Protein AF-A0A8S2VVS5-F1 (afdb_monomer)

Solvent-accessible surface area (backbone atoms only — not comparable to full-atom values): 5282 Å² total; per-residue (Å²): 137,89,88,69,101,64,89,67,79,67,78,50,69,83,44,39,16,37,52,75,48,75,47,75,58,87,43,37,36,41,36,33,36,38,51,43,48,60,47,32,92,40,41,47,38,34,36,53,95,80,37,62,35,50,48,77,42,36,30,42,44,35,37,34,26,40,30,87,71,59,77,88,71,68,36,49,53,45,43,34,26,70,97,50,42,63,31,55,59,85,62,70,47,117

Foldseek 3Di:
DPDDDDPPPPLPPQQAWAWPDWDDDPQKIKTFTANADQDQVQKWKDKAPDWTWRFPGDDRGMTMTGTPDDDPDKTDIWIAGHPRGIHPDPDIRD

Sequence (94 aa):
CVGNGTCDFQWLISQTPSISSISQNGMTVTITGTGFSTTARENTVLIGSTGSCAVTVASITSITCTIGDAPSGSYSVNVNVRGKGLATNNGNLT

pLDDT: mean 74.63, std 13.48, range [43.75, 90.0]

Secondary structure (DSSP, 8-state):
--SSS-------TTTS-EEEEEEEETTEEEEEEES--S-GGGEEEEETTTEEEEEEEEETTEEEEEESS--SS-EEEEEEETTTEE-B---EE-

Radius of gyration: 14.87 Å; Cα contacts (8 Å, |Δi|>4): 211; chains: 1; bounding box: 40×25×43 Å

Nearest PDB structures (foldseek):
  1cxl-assembly1_A  TM=8.070E-01  e=7.584E-03  Niallia circulans
  1tcm-assembly2_B  TM=7.633E-01  e=6.443E-03  Niallia circulans
  1v3l-assembly2_B  TM=8.144E-01  e=1.171E-02  Bacillus sp. 1011
  2dij-assembly1_A  TM=7.589E-01  e=9.425E-03  Niallia circulans
  6njo-assembly1_C  TM=6.460E-01  e=7.687E-01  Escherichia coli O127:H6 str. E2348/69

Organism: NCBI:txid392030

Mean predicted aligned error: 9.72 Å

Structure (mmCIF, N/CA/C/O backbone):
data_AF-A0A8S2VVS5-F1
#
_entry.id   AF-A0A8S2VVS5-F1
#
loop_
_atom_site.group_PDB
_atom_site.id
_atom_site.type_symbol
_atom_site.label_atom_id
_atom_site.label_alt_id
_atom_site.label_comp_id
_atom_site.label_asym_id
_atom_site.label_entity_id
_atom_site.label_seq_id
_atom_site.pdbx_PDB_ins_code
_atom_site.Cartn_x
_atom_site.Cartn_y
_atom_site.Cartn_z
_atom_site.occupancy
_atom_site.B_iso_or_equiv
_atom_site.auth_seq_id
_atom_site.auth_comp_id
_atom_site.auth_asym_id
_atom_site.auth_atom_id
_atom_site.pdbx_PDB_model_num
ATOM 1 N N . CYS A 1 1 ? 24.591 -3.574 -22.105 1.00 49.66 1 CYS A N 1
ATOM 2 C CA . CYS A 1 1 ? 24.614 -2.179 -22.589 1.00 49.66 1 CYS A CA 1
ATOM 3 C C . CYS A 1 1 ? 25.064 -2.203 -24.040 1.00 49.66 1 CYS A C 1
ATOM 5 O O . CYS A 1 1 ? 26.202 -2.582 -24.282 1.00 49.66 1 CYS A O 1
ATOM 7 N N . VAL A 1 2 ? 24.195 -1.899 -25.001 1.00 58.66 2 VAL A N 1
ATOM 8 C CA . VAL A 1 2 ? 24.602 -1.815 -26.411 1.00 58.66 2 VAL A CA 1
ATOM 9 C C . VAL A 1 2 ? 24.686 -0.346 -26.820 1.00 58.66 2 VAL A C 1
ATOM 11 O O . VAL A 1 2 ? 23.677 0.294 -27.071 1.00 58.66 2 VAL A O 1
ATOM 14 N N . GLY A 1 3 ? 25.917 0.175 -26.816 1.00 52.94 3 GLY A N 1
ATOM 15 C CA . GLY A 1 3 ? 26.392 1.173 -27.778 1.00 52.94 3 GLY A CA 1
ATOM 16 C C . GLY A 1 3 ? 25.817 2.594 -27.762 1.00 52.94 3 GLY A C 1
ATOM 17 O O . GLY A 1 3 ? 25.421 3.049 -28.825 1.00 52.94 3 GLY A O 1
ATOM 18 N N . ASN A 1 4 ? 25.833 3.312 -26.632 1.00 60.69 4 ASN A N 1
ATOM 19 C CA . ASN A 1 4 ? 26.113 4.765 -26.596 1.00 60.69 4 ASN A CA 1
ATOM 20 C C . ASN A 1 4 ? 26.065 5.302 -25.158 1.00 60.69 4 ASN A C 1
ATOM 22 O O . ASN A 1 4 ? 24.985 5.607 -24.681 1.00 60.69 4 ASN A O 1
ATOM 26 N N . GLY A 1 5 ? 27.218 5.397 -24.484 1.00 60.34 5 GLY A N 1
ATOM 27 C CA . GLY A 1 5 ? 27.587 6.447 -23.509 1.00 60.34 5 GLY A CA 1
ATOM 28 C C . GLY A 1 5 ? 26.729 6.799 -22.280 1.00 60.34 5 GLY A C 1
ATOM 29 O O . GLY A 1 5 ? 27.286 7.348 -21.338 1.00 60.34 5 GLY A O 1
ATOM 30 N N . THR A 1 6 ? 25.441 6.490 -22.217 1.00 58.62 6 THR A N 1
ATOM 31 C CA . THR A 1 6 ? 24.570 6.740 -21.074 1.00 58.62 6 THR A CA 1
ATOM 32 C C . THR A 1 6 ? 23.971 5.412 -20.643 1.00 58.62 6 THR A C 1
ATOM 34 O O . THR A 1 6 ? 22.927 4.956 -21.104 1.00 58.62 6 THR A O 1
ATOM 37 N N . CYS A 1 7 ? 24.655 4.751 -19.713 1.00 56.00 7 CYS A N 1
ATOM 38 C CA . CYS A 1 7 ? 24.011 3.773 -18.845 1.00 56.00 7 CYS A CA 1
ATOM 39 C C . CYS A 1 7 ? 23.120 4.539 -17.859 1.00 56.00 7 CYS A C 1
ATOM 41 O O . CYS A 1 7 ? 23.343 4.481 -16.653 1.00 56.00 7 CYS A O 1
ATOM 43 N N . ASP A 1 8 ? 22.162 5.311 -18.371 1.00 55.81 8 ASP A N 1
ATOM 44 C CA . ASP A 1 8 ? 21.098 5.840 -17.545 1.00 55.81 8 ASP A CA 1
ATOM 45 C C . ASP A 1 8 ? 20.349 4.619 -17.030 1.00 55.81 8 ASP A C 1
ATOM 47 O O . ASP A 1 8 ? 19.721 3.868 -17.781 1.00 55.81 8 ASP A O 1
ATOM 51 N N . PHE A 1 9 ? 20.453 4.385 -15.728 1.00 50.22 9 PHE A N 1
ATOM 52 C CA . PHE A 1 9 ? 19.429 3.663 -14.997 1.00 50.22 9 PHE A CA 1
ATOM 53 C C . PHE A 1 9 ? 18.164 4.492 -15.188 1.00 50.22 9 PHE A C 1
ATOM 55 O O . PHE A 1 9 ? 17.846 5.380 -14.400 1.00 50.22 9 PHE A O 1
ATOM 62 N N . GLN A 1 10 ? 17.456 4.235 -16.289 1.00 49.72 10 GLN A N 1
ATOM 63 C CA . GLN A 1 10 ? 16.069 4.617 -16.390 1.00 49.72 10 GLN A CA 1
ATOM 64 C C . GLN A 1 10 ? 15.433 3.913 -15.202 1.00 49.72 10 GLN A C 1
ATOM 66 O O . GLN A 1 10 ? 15.288 2.689 -15.206 1.00 49.72 10 GLN A O 1
ATOM 71 N N . TRP A 1 11 ? 15.112 4.672 -14.154 1.00 43.75 11 TRP A N 1
ATOM 72 C CA . TRP A 1 11 ? 14.048 4.283 -13.251 1.00 43.75 11 TRP A CA 1
ATOM 73 C C . TRP A 1 11 ? 12.882 4.014 -14.181 1.00 43.75 11 TRP A C 1
ATOM 75 O O . TRP A 1 11 ? 12.271 4.945 -14.704 1.00 43.75 11 TRP A O 1
ATOM 85 N N . LEU A 1 12 ? 12.675 2.747 -14.530 1.00 54.28 12 LEU A N 1
ATOM 86 C CA . LEU A 1 12 ? 11.568 2.357 -15.368 1.00 54.28 12 LEU A CA 1
ATOM 87 C C . LEU A 1 12 ? 10.362 2.674 -14.497 1.00 54.28 12 LEU A C 1
ATOM 89 O O . LEU A 1 12 ? 9.952 1.867 -13.677 1.00 54.28 12 LEU A O 1
ATOM 93 N N . ILE A 1 13 ? 9.804 3.867 -14.667 1.00 50.59 13 ILE A N 1
ATOM 94 C CA . ILE A 1 13 ? 8.498 4.298 -14.158 1.00 50.59 13 ILE A CA 1
ATOM 95 C C . ILE A 1 13 ? 7.398 3.284 -14.518 1.00 50.59 13 ILE A C 1
ATOM 97 O O . ILE A 1 13 ? 6.349 3.250 -13.897 1.00 50.59 13 ILE A O 1
ATOM 101 N N . SER A 1 14 ? 7.664 2.410 -15.495 1.00 52.28 14 SER A N 1
ATOM 102 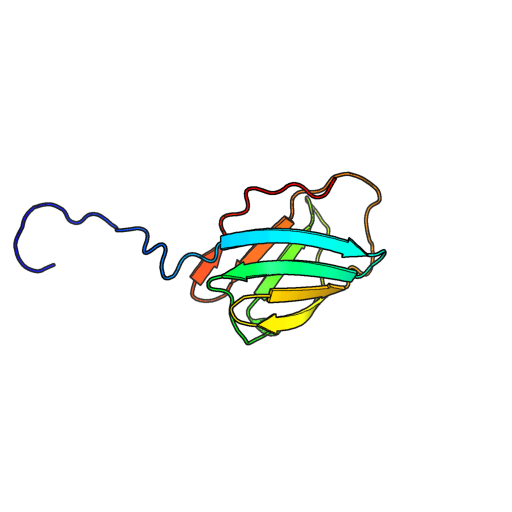C CA . SER A 1 14 ? 6.881 1.213 -15.817 1.00 52.28 14 SER A CA 1
ATOM 103 C C . SER A 1 14 ? 6.895 0.127 -14.723 1.00 52.28 14 SER A C 1
ATOM 105 O O . SER A 1 14 ? 5.972 -0.687 -14.651 1.00 52.28 14 SER A O 1
ATOM 107 N N . GLN A 1 15 ? 7.943 0.061 -13.909 1.00 56.12 15 GLN A N 1
ATOM 108 C CA . GLN A 1 15 ? 8.152 -0.949 -12.875 1.00 56.12 15 GLN A CA 1
ATOM 109 C C . GLN A 1 15 ? 8.028 -0.365 -11.470 1.00 56.12 15 GLN A C 1
ATOM 111 O O . GLN A 1 15 ? 7.526 -1.066 -10.599 1.00 56.12 15 GLN A O 1
ATOM 116 N N . THR A 1 16 ? 8.408 0.893 -11.240 1.00 66.25 16 THR A N 1
ATOM 117 C CA . THR A 1 16 ? 8.215 1.515 -9.926 1.00 66.25 16 THR A CA 1
ATOM 118 C C . THR A 1 16 ? 6.719 1.685 -9.648 1.00 66.25 16 THR A C 1
ATOM 120 O O . THR A 1 16 ? 6.041 2.394 -10.396 1.00 66.25 16 THR A O 1
ATOM 123 N N . PRO A 1 17 ? 6.170 1.056 -8.595 1.00 74.44 17 PRO A N 1
ATOM 124 C CA . PRO A 1 17 ? 4.771 1.241 -8.263 1.00 74.44 17 PRO A CA 1
ATOM 125 C C . PRO A 1 17 ? 4.530 2.698 -7.861 1.00 74.44 17 PRO A C 1
ATOM 127 O O . PRO A 1 17 ? 5.340 3.294 -7.158 1.00 74.44 17 PRO A O 1
ATOM 130 N N . SER A 1 18 ? 3.420 3.284 -8.290 1.00 82.25 18 SER A N 1
ATOM 131 C CA . SER A 1 18 ? 3.074 4.671 -7.966 1.00 82.25 18 SER A CA 1
ATOM 132 C C . SER A 1 18 ? 1.717 4.722 -7.296 1.00 82.25 18 SER A C 1
ATOM 134 O O . SER A 1 18 ? 0.767 4.113 -7.784 1.00 82.25 18 SER A O 1
ATOM 136 N N . ILE A 1 19 ? 1.618 5.449 -6.186 1.00 85.69 19 ILE A N 1
ATOM 137 C CA . ILE A 1 19 ? 0.360 5.627 -5.459 1.00 85.69 19 ILE A CA 1
ATOM 138 C C . ILE A 1 19 ? -0.298 6.916 -5.943 1.00 85.69 19 ILE A C 1
ATOM 140 O O . ILE A 1 19 ? 0.280 7.992 -5.833 1.00 85.69 19 ILE A O 1
ATOM 144 N N . SER A 1 20 ? -1.509 6.793 -6.478 1.00 84.56 20 SER A N 1
ATOM 145 C CA . SER A 1 20 ? -2.311 7.915 -6.964 1.00 84.56 20 SER A CA 1
ATOM 146 C C . SER A 1 20 ? -3.185 8.511 -5.866 1.00 84.56 20 SER A C 1
ATOM 148 O O . SER A 1 20 ? -3.337 9.726 -5.799 1.00 84.56 20 SER A O 1
ATOM 150 N N . SER A 1 21 ? -3.795 7.672 -5.031 1.00 84.31 21 SER A N 1
ATOM 151 C CA . SER A 1 21 ? -4.655 8.118 -3.937 1.00 84.31 21 SER A CA 1
ATOM 152 C C . SER A 1 21 ? -4.694 7.087 -2.822 1.00 84.31 21 SER A C 1
ATOM 154 O O . SER A 1 21 ? -4.498 5.890 -3.042 1.00 84.31 21 SER A O 1
ATOM 156 N N . ILE A 1 22 ? -4.948 7.560 -1.607 1.00 83.00 22 ILE A N 1
ATOM 157 C CA . ILE A 1 22 ? -5.133 6.709 -0.440 1.00 83.00 22 ILE A CA 1
ATOM 158 C C . ILE A 1 22 ? -6.423 7.151 0.235 1.00 83.00 22 ILE A C 1
ATOM 160 O O . ILE A 1 22 ? -6.638 8.337 0.465 1.00 83.00 22 ILE A O 1
ATOM 164 N N . SER A 1 23 ? -7.288 6.190 0.525 1.00 84.06 23 SER A N 1
ATOM 165 C CA . SER A 1 23 ? -8.538 6.398 1.238 1.00 84.06 23 SER A CA 1
ATOM 166 C C . SER A 1 23 ? -8.570 5.476 2.446 1.00 84.06 23 SER A C 1
ATOM 168 O O . SER A 1 23 ? -8.389 4.267 2.310 1.00 84.06 23 SER A O 1
ATOM 170 N N . GLN A 1 24 ? -8.793 6.041 3.627 1.00 83.44 24 GLN A N 1
ATOM 171 C CA . GLN A 1 24 ? -8.997 5.283 4.853 1.00 83.44 24 GLN A CA 1
ATOM 172 C C . GLN A 1 24 ? -10.472 5.336 5.244 1.00 83.44 24 GLN A C 1
ATOM 174 O O . GLN A 1 24 ? -11.083 6.400 5.283 1.00 83.44 24 GLN A O 1
ATOM 179 N N . ASN A 1 25 ? -11.034 4.176 5.560 1.00 83.75 25 ASN A N 1
ATOM 180 C CA . ASN A 1 25 ? -12.391 4.013 6.050 1.00 83.75 25 ASN A CA 1
ATOM 181 C C . ASN A 1 25 ? -12.358 3.167 7.333 1.00 83.75 25 ASN A C 1
ATOM 183 O O . ASN A 1 25 ? -12.365 1.931 7.299 1.00 83.75 25 ASN A O 1
ATOM 187 N N . GLY A 1 26 ? -12.215 3.851 8.473 1.00 81.81 26 GLY A N 1
ATOM 188 C CA . GLY A 1 26 ? -12.000 3.231 9.781 1.00 81.81 26 GLY A CA 1
ATOM 189 C C . GLY A 1 26 ? -10.701 2.420 9.818 1.00 81.81 26 GLY A C 1
ATOM 190 O O . GLY A 1 26 ? -9.606 2.979 9.768 1.00 81.81 26 GLY A O 1
ATOM 191 N N . MET A 1 27 ? -10.836 1.093 9.875 1.00 81.12 27 MET A N 1
ATOM 192 C CA . MET A 1 27 ? -9.715 0.140 9.851 1.00 81.12 27 MET A CA 1
ATOM 193 C C . MET A 1 27 ? -9.304 -0.285 8.435 1.00 81.12 27 MET A C 1
ATOM 195 O O . MET A 1 27 ? -8.264 -0.912 8.264 1.00 81.12 27 MET A O 1
ATOM 199 N N . THR A 1 28 ? -10.099 0.019 7.406 1.00 86.88 28 THR A N 1
ATOM 200 C CA . THR A 1 28 ? -9.809 -0.403 6.027 1.00 86.88 28 THR A CA 1
ATOM 201 C C . THR A 1 28 ? -9.122 0.719 5.268 1.00 86.88 28 THR A C 1
ATOM 203 O O . THR A 1 28 ? -9.662 1.815 5.167 1.00 86.88 28 THR A O 1
ATOM 206 N N . VAL A 1 29 ? -7.959 0.450 4.683 1.00 85.94 29 VAL A N 1
ATOM 207 C CA . VAL A 1 29 ? -7.247 1.381 3.806 1.00 85.94 29 VAL A CA 1
ATOM 208 C C . VAL A 1 29 ? -7.291 0.856 2.383 1.00 85.94 29 VAL A C 1
ATOM 210 O O . VAL A 1 29 ? -6.935 -0.288 2.105 1.00 85.94 29 VAL A O 1
ATOM 213 N N . THR A 1 30 ? -7.719 1.717 1.471 1.00 88.81 30 THR A N 1
ATOM 214 C CA . THR A 1 30 ? -7.715 1.477 0.034 1.00 88.81 30 THR A CA 1
ATOM 215 C C . THR A 1 30 ? -6.697 2.401 -0.610 1.00 88.81 30 THR A C 1
ATOM 217 O O . THR A 1 30 ? -6.820 3.623 -0.569 1.00 88.81 30 THR A O 1
ATOM 220 N N . ILE A 1 31 ? -5.678 1.804 -1.206 1.00 87.88 31 ILE A N 1
ATOM 221 C CA . ILE A 1 31 ? -4.587 2.476 -1.897 1.00 87.88 31 ILE A CA 1
ATOM 222 C C . ILE A 1 31 ? -4.818 2.259 -3.384 1.00 87.88 31 ILE A C 1
ATOM 224 O O . ILE A 1 31 ? -4.882 1.122 -3.842 1.00 87.88 31 ILE A O 1
ATOM 228 N N . THR A 1 32 ? -4.935 3.336 -4.147 1.00 88.62 32 T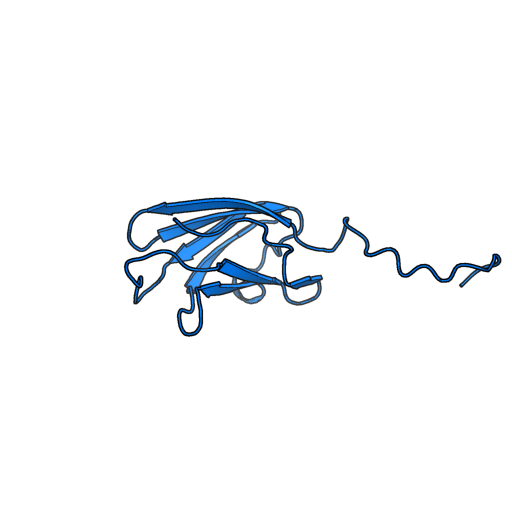HR A N 1
ATOM 229 C CA . THR A 1 32 ? -5.102 3.287 -5.602 1.00 88.62 32 THR A CA 1
ATOM 230 C C . THR A 1 32 ? -3.831 3.788 -6.256 1.00 88.62 32 THR A C 1
ATOM 232 O O . THR A 1 32 ? -3.219 4.749 -5.793 1.00 88.62 32 THR A O 1
ATOM 235 N N . GLY A 1 33 ? -3.407 3.145 -7.332 1.00 87.25 33 GLY A N 1
ATOM 236 C CA . GLY A 1 33 ? -2.127 3.417 -7.959 1.00 87.25 33 GLY A CA 1
ATOM 237 C C . GLY A 1 33 ? -1.908 2.591 -9.213 1.00 87.25 33 GLY A C 1
ATOM 238 O O . GLY A 1 33 ? -2.857 2.190 -9.880 1.00 87.25 33 GLY A O 1
ATOM 239 N N . THR A 1 34 ? -0.649 2.351 -9.551 1.00 85.38 34 THR A N 1
ATOM 240 C CA . THR A 1 34 ? -0.244 1.514 -10.683 1.00 85.38 34 THR A CA 1
ATOM 241 C C . THR A 1 34 ? 1.040 0.762 -10.354 1.00 85.38 34 THR A C 1
ATOM 243 O O . THR A 1 34 ? 1.831 1.196 -9.519 1.00 85.38 34 THR A O 1
ATOM 246 N N . GLY A 1 35 ? 1.257 -0.379 -11.011 1.00 82.00 35 GLY A N 1
ATOM 247 C CA . GLY A 1 35 ? 2.503 -1.138 -10.911 1.00 82.00 35 GLY A CA 1
ATOM 248 C C . GLY A 1 35 ? 2.614 -2.068 -9.698 1.00 82.00 35 GLY A C 1
ATOM 249 O O . GLY A 1 35 ? 3.671 -2.676 -9.532 1.00 82.00 35 GLY A O 1
ATOM 250 N N . PHE A 1 36 ? 1.555 -2.230 -8.902 1.00 86.69 36 PHE A N 1
ATOM 251 C CA . PHE A 1 36 ? 1.521 -3.140 -7.752 1.00 86.69 36 PHE A CA 1
ATOM 252 C C . PHE A 1 36 ? 1.523 -4.623 -8.160 1.00 86.69 36 PHE A C 1
ATOM 254 O O . PHE A 1 36 ? 1.250 -4.961 -9.315 1.00 86.69 36 PHE A O 1
ATOM 261 N N . SER A 1 37 ? 1.817 -5.522 -7.212 1.00 85.44 37 SER A N 1
ATOM 262 C CA . SER A 1 37 ? 1.637 -6.963 -7.429 1.00 85.44 37 SER A CA 1
ATOM 263 C C . SER A 1 37 ? 0.168 -7.354 -7.246 1.00 85.44 37 SER A C 1
ATOM 265 O O . SER A 1 37 ? -0.532 -6.796 -6.403 1.00 85.44 37 SER A O 1
ATOM 267 N N . THR A 1 38 ? -0.305 -8.336 -8.013 1.00 86.56 38 THR A N 1
ATOM 268 C CA . THR A 1 38 ? -1.606 -8.995 -7.791 1.00 86.56 38 THR A CA 1
ATOM 269 C C . THR A 1 38 ? -1.587 -9.910 -6.569 1.00 86.56 38 THR A C 1
ATOM 271 O O . THR A 1 38 ? -2.635 -10.304 -6.065 1.00 86.56 38 THR A O 1
ATOM 274 N N . THR A 1 39 ? -0.400 -10.271 -6.083 1.00 86.06 39 THR A N 1
ATOM 275 C CA . THR A 1 39 ? -0.239 -11.171 -4.946 1.00 86.06 39 THR A CA 1
ATOM 276 C C . THR A 1 39 ? -0.192 -10.362 -3.654 1.00 86.06 39 THR A C 1
ATOM 278 O O . THR A 1 39 ? 0.787 -9.675 -3.375 1.00 86.06 39 THR A O 1
ATOM 281 N N . ALA A 1 40 ? -1.219 -10.483 -2.811 1.00 83.50 40 ALA A N 1
ATOM 282 C CA . ALA A 1 40 ? -1.303 -9.749 -1.541 1.00 83.50 40 ALA A CA 1
ATOM 283 C C . ALA A 1 40 ? -0.082 -9.963 -0.633 1.00 83.50 40 ALA A C 1
ATOM 285 O O . ALA A 1 40 ? 0.440 -9.013 -0.064 1.00 83.50 40 ALA A O 1
ATOM 286 N N . ARG A 1 41 ? 0.436 -11.196 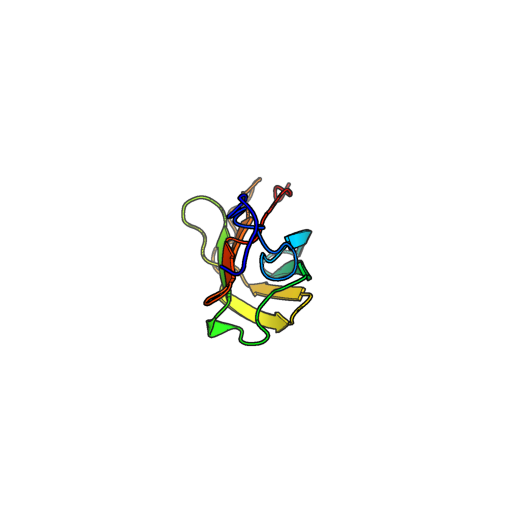-0.567 1.00 82.50 41 ARG A N 1
ATOM 287 C CA . ARG A 1 41 ? 1.644 -11.539 0.206 1.00 82.50 41 ARG A CA 1
ATOM 288 C C . ARG A 1 41 ? 2.927 -10.869 -0.290 1.00 82.50 41 ARG A C 1
ATOM 290 O O . ARG A 1 41 ? 3.911 -10.845 0.443 1.00 82.50 41 ARG A O 1
ATOM 297 N N . GLU A 1 42 ? 2.943 -10.377 -1.521 1.00 85.31 42 GLU A N 1
ATOM 298 C CA . GLU A 1 42 ? 4.090 -9.668 -2.090 1.00 85.31 42 GLU A CA 1
ATOM 299 C C . GLU A 1 42 ? 4.019 -8.162 -1.858 1.00 85.31 42 GLU A C 1
ATOM 301 O O . GLU A 1 42 ? 5.033 -7.482 -2.001 1.00 85.31 42 GLU A O 1
ATOM 306 N N . ASN A 1 43 ? 2.852 -7.647 -1.471 1.00 85.88 43 ASN A N 1
ATOM 307 C CA . ASN A 1 43 ? 2.665 -6.248 -1.137 1.00 85.88 43 ASN A CA 1
ATOM 308 C C . ASN A 1 43 ? 2.734 -6.089 0.383 1.00 85.88 43 ASN A C 1
ATOM 310 O O . ASN A 1 43 ? 1.855 -6.525 1.121 1.00 85.88 43 ASN A O 1
ATOM 314 N N . THR A 1 44 ? 3.786 -5.444 0.864 1.00 86.31 44 THR A N 1
ATOM 315 C CA . THR A 1 44 ? 3.929 -5.068 2.268 1.00 86.31 44 THR A CA 1
ATOM 316 C C . THR A 1 44 ? 3.526 -3.612 2.422 1.00 86.31 44 THR A C 1
ATOM 318 O O . THR A 1 44 ? 4.171 -2.734 1.857 1.00 86.31 44 THR A O 1
ATOM 321 N N . VAL A 1 45 ? 2.466 -3.348 3.181 1.00 85.75 45 VAL A N 1
ATOM 322 C CA . VAL A 1 45 ? 2.002 -1.986 3.460 1.00 85.75 45 VAL A CA 1
ATOM 323 C C . VAL A 1 45 ? 2.369 -1.622 4.896 1.00 85.75 45 VAL A C 1
ATOM 325 O O . VAL A 1 45 ? 1.944 -2.277 5.849 1.00 85.75 45 VAL A O 1
ATOM 328 N N . LEU A 1 46 ? 3.173 -0.575 5.027 1.00 82.88 46 LEU A N 1
ATOM 329 C CA . LEU A 1 46 ? 3.635 0.012 6.277 1.00 82.88 46 LEU A CA 1
ATOM 330 C C . LEU A 1 46 ? 2.940 1.360 6.473 1.00 82.88 46 LEU A C 1
ATOM 332 O O . LEU A 1 46 ? 2.790 2.130 5.525 1.00 82.88 46 LEU A O 1
ATOM 336 N N . ILE A 1 47 ? 2.506 1.631 7.697 1.00 81.31 47 ILE A N 1
ATOM 337 C CA . ILE A 1 47 ? 1.763 2.832 8.076 1.00 81.31 47 ILE A CA 1
ATOM 338 C C . ILE A 1 47 ? 2.490 3.492 9.245 1.00 81.31 47 ILE A C 1
ATOM 340 O O . ILE A 1 47 ? 2.542 2.965 10.356 1.00 81.31 47 ILE A O 1
ATOM 344 N N . GLY A 1 48 ? 3.075 4.656 8.985 1.00 74.88 48 GLY A N 1
ATOM 345 C CA . GLY A 1 48 ? 3.932 5.361 9.926 1.00 74.88 48 GLY A CA 1
ATOM 346 C C . GLY A 1 48 ? 5.173 4.546 10.298 1.00 74.88 48 GLY A C 1
ATOM 347 O O . GLY A 1 48 ? 5.772 3.869 9.464 1.00 74.88 48 GLY A O 1
ATOM 348 N N . SER A 1 49 ? 5.566 4.632 11.568 1.00 67.38 49 SER A N 1
ATOM 349 C CA . SER A 1 49 ? 6.796 4.021 12.090 1.00 67.38 49 SER A CA 1
ATOM 350 C C . SER A 1 49 ? 6.618 2.571 12.553 1.00 67.38 49 SER A C 1
ATOM 352 O O . SER A 1 49 ? 7.587 1.820 12.605 1.00 67.38 49 SER A O 1
ATOM 354 N N . THR A 1 50 ? 5.399 2.188 12.942 1.00 62.50 50 THR A N 1
ATOM 355 C CA . THR A 1 50 ? 5.114 0.911 13.626 1.00 62.50 50 THR A CA 1
ATOM 356 C C . THR A 1 50 ? 3.837 0.223 13.149 1.00 62.50 50 THR A C 1
ATOM 358 O O . THR A 1 50 ? 3.623 -0.943 13.476 1.00 62.50 50 THR A O 1
ATOM 361 N N . GLY A 1 51 ? 2.989 0.900 12.371 1.00 69.69 51 GLY A N 1
ATOM 362 C CA . GLY A 1 51 ? 1.769 0.311 11.838 1.00 69.69 51 GLY A CA 1
ATOM 363 C C . GLY A 1 51 ? 2.092 -0.636 10.688 1.00 69.69 51 GLY A C 1
ATOM 364 O O . GLY A 1 51 ? 2.765 -0.268 9.727 1.00 69.69 51 GLY A O 1
ATOM 365 N N . SER A 1 52 ? 1.592 -1.864 10.765 1.00 77.38 52 SER A N 1
ATOM 366 C CA . S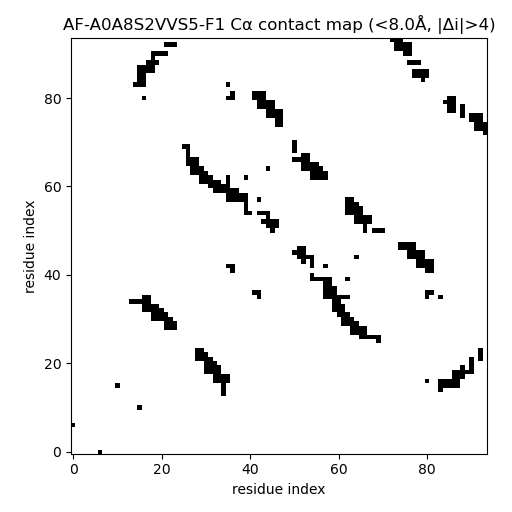ER A 1 52 ? 1.577 -2.787 9.630 1.00 77.38 52 SER A CA 1
ATOM 367 C C . SER A 1 52 ? 0.133 -3.016 9.207 1.00 77.38 52 SER A C 1
ATOM 369 O O . SER A 1 52 ? -0.762 -3.119 10.046 1.00 77.38 52 SER A O 1
ATOM 371 N N . CYS A 1 53 ? -0.108 -3.042 7.899 1.00 82.19 53 CYS A N 1
ATOM 372 C CA . CYS A 1 53 ? -1.439 -3.260 7.352 1.00 82.19 53 CYS A CA 1
ATOM 373 C C . CYS A 1 53 ? -1.510 -4.646 6.713 1.00 82.19 53 CYS A C 1
ATOM 375 O O . CYS A 1 53 ? -0.683 -4.995 5.865 1.00 82.19 53 CYS A O 1
ATOM 377 N N . ALA A 1 54 ? -2.508 -5.438 7.100 1.00 86.38 54 ALA A N 1
ATOM 378 C CA . ALA A 1 54 ? -2.727 -6.751 6.515 1.00 86.38 54 ALA A CA 1
ATOM 379 C C . ALA A 1 54 ? -3.422 -6.585 5.161 1.00 86.38 54 ALA A C 1
ATOM 381 O O . ALA A 1 54 ? -4.586 -6.191 5.099 1.00 86.38 54 ALA A O 1
ATOM 382 N N . VAL A 1 55 ? -2.710 -6.853 4.065 1.00 88.75 55 VAL A N 1
ATOM 383 C CA . VAL A 1 55 ? -3.279 -6.756 2.715 1.00 88.75 55 VAL A CA 1
ATOM 384 C C . VAL A 1 55 ? -4.318 -7.854 2.517 1.00 88.75 55 VAL A C 1
ATOM 386 O O . VAL A 1 55 ? -3.988 -9.039 2.514 1.00 88.75 55 VAL A O 1
ATOM 389 N N . THR A 1 56 ? -5.574 -7.450 2.345 1.00 88.38 56 THR A N 1
ATOM 390 C CA . THR A 1 56 ? -6.707 -8.347 2.094 1.00 88.38 56 THR A CA 1
ATOM 391 C C . THR A 1 56 ? -6.923 -8.549 0.603 1.00 88.38 56 THR A C 1
ATOM 393 O O . THR A 1 56 ? -7.167 -9.669 0.163 1.00 88.38 56 THR A O 1
ATOM 396 N N . VAL A 1 57 ? -6.776 -7.483 -0.186 1.00 87.44 57 VAL A N 1
ATOM 397 C CA . VAL A 1 57 ? -6.915 -7.516 -1.643 1.00 87.44 57 VAL A CA 1
ATOM 398 C C . VAL A 1 57 ? -5.752 -6.768 -2.272 1.00 87.44 57 VAL A C 1
ATOM 400 O O . VAL A 1 57 ? -5.382 -5.679 -1.846 1.00 87.44 57 VAL A O 1
ATOM 403 N N . ALA A 1 58 ? -5.171 -7.353 -3.308 1.00 88.44 58 ALA A N 1
ATOM 404 C CA . ALA A 1 58 ? -4.105 -6.744 -4.077 1.00 88.44 58 ALA A CA 1
ATOM 405 C C . ALA A 1 58 ? -4.397 -6.883 -5.564 1.00 88.44 58 ALA A C 1
ATOM 407 O O . ALA A 1 58 ? -4.879 -7.905 -6.044 1.00 88.44 58 ALA A O 1
ATOM 408 N N . SER A 1 59 ? -4.120 -5.825 -6.297 1.00 88.81 59 SER A N 1
ATOM 409 C CA . SER A 1 59 ? -4.303 -5.713 -7.731 1.00 88.81 59 SER A CA 1
ATOM 410 C C . SER A 1 59 ? -3.260 -4.753 -8.264 1.00 88.81 59 SER A C 1
ATOM 412 O O . SER A 1 59 ? -2.728 -3.928 -7.529 1.00 88.81 59 SER A O 1
ATOM 414 N N . ILE A 1 60 ? -2.995 -4.828 -9.565 1.00 86.50 60 ILE A N 1
ATOM 415 C CA . ILE A 1 60 ? -1.953 -4.028 -10.227 1.00 86.50 60 ILE A CA 1
ATOM 416 C C . ILE A 1 60 ? -2.181 -2.520 -10.029 1.00 86.50 60 ILE A C 1
ATOM 418 O O . ILE A 1 60 ? -1.227 -1.741 -10.023 1.00 86.50 60 ILE A O 1
ATOM 422 N N . THR A 1 61 ? -3.439 -2.118 -9.844 1.00 88.00 61 THR A N 1
ATOM 423 C CA . THR A 1 61 ? -3.859 -0.721 -9.706 1.00 88.00 61 THR A CA 1
ATOM 424 C C . THR A 1 61 ? -4.484 -0.374 -8.357 1.00 88.00 61 THR A C 1
ATOM 426 O O . THR A 1 61 ? -4.787 0.789 -8.101 1.00 88.00 61 THR A O 1
ATOM 429 N N . SER A 1 62 ? -4.695 -1.348 -7.474 1.00 89.19 62 SER A N 1
ATOM 430 C CA . SER A 1 62 ? -5.309 -1.096 -6.172 1.00 89.19 62 SER A CA 1
ATOM 431 C C . SER A 1 62 ? -4.880 -2.117 -5.131 1.00 89.19 62 SER A C 1
ATOM 433 O O . SER A 1 62 ? -4.721 -3.301 -5.411 1.00 89.19 62 SER A O 1
ATOM 435 N N . ILE A 1 63 ? -4.691 -1.657 -3.905 1.00 89.69 63 ILE A N 1
ATOM 436 C CA . ILE A 1 63 ? -4.386 -2.490 -2.751 1.00 89.69 63 ILE A CA 1
ATOM 437 C C . ILE A 1 63 ? -5.375 -2.112 -1.659 1.00 89.69 63 ILE A C 1
ATOM 439 O O . ILE A 1 63 ? -5.461 -0.954 -1.262 1.00 89.69 63 ILE A O 1
ATOM 443 N N . THR A 1 64 ? -6.103 -3.094 -1.157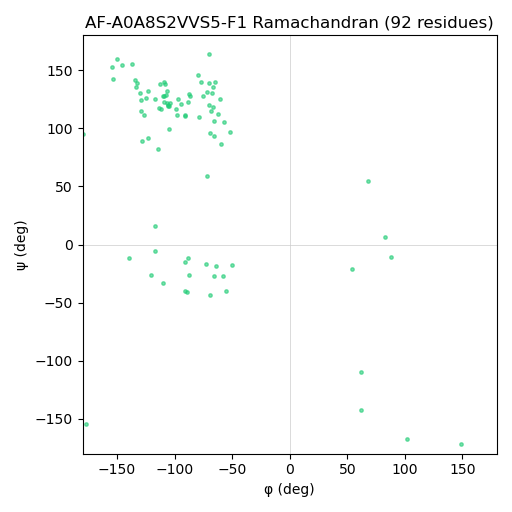 1.00 90.00 64 THR A N 1
ATOM 444 C CA . THR A 1 64 ? -6.940 -2.959 0.027 1.00 90.00 64 THR A CA 1
ATOM 445 C C . THR A 1 64 ? -6.272 -3.709 1.160 1.00 90.00 64 THR A C 1
ATOM 447 O O . THR A 1 64 ? -5.889 -4.873 1.028 1.00 90.00 64 THR A O 1
ATOM 450 N N . CYS A 1 65 ? -6.112 -3.034 2.283 1.00 88.00 65 CYS A N 1
ATOM 451 C CA . CYS A 1 65 ? -5.536 -3.621 3.471 1.00 88.00 65 CYS A CA 1
ATOM 452 C C . CYS A 1 65 ? -6.333 -3.193 4.702 1.00 88.00 65 CYS A C 1
ATOM 454 O O . CYS A 1 65 ? -7.025 -2.175 4.692 1.00 88.00 65 CYS A O 1
ATOM 456 N N . THR A 1 66 ? -6.268 -3.995 5.754 1.00 85.94 66 THR A N 1
ATOM 457 C CA . THR A 1 66 ? -6.957 -3.727 7.014 1.00 85.94 66 THR A CA 1
ATOM 458 C C . THR A 1 66 ? -5.913 -3.543 8.109 1.00 85.94 66 THR A C 1
ATOM 460 O O . THR A 1 66 ? -5.038 -4.392 8.293 1.00 85.94 66 THR A O 1
ATOM 463 N N . ILE A 1 67 ? -5.969 -2.409 8.804 1.00 80.50 67 ILE A N 1
ATOM 464 C CA . ILE A 1 67 ? -5.101 -2.091 9.936 1.00 80.50 67 ILE A CA 1
ATOM 465 C C . ILE A 1 67 ? -5.774 -2.622 11.199 1.00 80.50 67 ILE A C 1
ATOM 467 O O . ILE A 1 67 ? -6.907 -2.240 11.488 1.00 80.50 67 ILE A O 1
ATOM 471 N N . GLY A 1 68 ? -5.088 -3.496 11.938 1.00 69.31 68 GLY A N 1
ATOM 472 C CA . GLY A 1 68 ? -5.583 -3.991 13.229 1.00 69.31 68 GLY A CA 1
ATOM 473 C C . GLY A 1 68 ? -5.578 -2.901 14.302 1.00 69.31 68 GLY A C 1
ATOM 474 O O . GLY A 1 68 ? -6.568 -2.708 14.996 1.00 69.31 68 GLY A O 1
ATOM 475 N N . ASP A 1 69 ? -4.496 -2.129 14.352 1.00 64.75 69 ASP A N 1
ATOM 476 C CA . ASP A 1 69 ? -4.337 -0.978 15.233 1.00 64.75 69 ASP A CA 1
ATOM 477 C C . ASP A 1 69 ? -4.245 0.273 14.370 1.00 64.75 69 ASP A C 1
ATOM 479 O O . ASP A 1 69 ? -3.150 0.700 14.014 1.00 64.75 69 ASP A O 1
ATOM 483 N N . ALA A 1 70 ? -5.394 0.811 13.950 1.00 59.34 70 ALA A N 1
ATOM 484 C CA . ALA A 1 70 ? -5.438 2.078 13.228 1.00 59.34 70 ALA A CA 1
ATOM 485 C C . ALA A 1 70 ? -4.980 3.183 14.187 1.00 59.34 70 ALA A C 1
ATOM 487 O O . ALA A 1 70 ? -5.731 3.536 15.104 1.00 59.34 70 ALA A O 1
ATOM 488 N N . PRO A 1 71 ? -3.763 3.727 14.026 1.00 57.78 71 PRO A N 1
ATOM 489 C CA . PRO A 1 71 ? -3.371 4.832 14.866 1.00 57.78 71 PRO A CA 1
ATOM 490 C C . PRO A 1 71 ? -4.229 6.033 14.409 1.00 57.78 71 PRO A C 1
ATOM 492 O O . PRO A 1 71 ? -4.574 6.161 13.233 1.00 57.78 71 PRO A O 1
ATOM 495 N N . SER A 1 72 ? -4.720 6.835 15.351 1.00 57.03 72 SER A N 1
ATOM 496 C CA . SER A 1 72 ? -5.595 7.977 15.069 1.00 57.03 72 SER A CA 1
ATOM 497 C C . SER A 1 72 ? -4.754 9.240 14.861 1.00 57.03 72 SER A C 1
ATOM 499 O O . SER A 1 72 ? -4.154 9.733 15.819 1.00 57.03 72 SER A O 1
ATOM 501 N N . GLY A 1 73 ? -4.701 9.760 13.633 1.00 62.09 73 GLY A N 1
ATOM 502 C CA . GLY A 1 73 ? -3.826 10.873 13.251 1.00 62.09 73 GLY A CA 1
ATOM 503 C 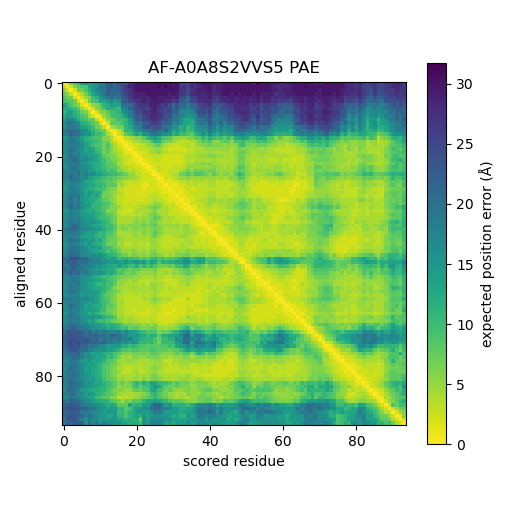C . GLY A 1 73 ? -3.368 10.793 11.793 1.00 62.09 73 GLY A C 1
ATOM 504 O O . GLY A 1 73 ? -3.845 9.954 11.031 1.00 62.09 73 GLY A O 1
ATOM 505 N N . SER A 1 74 ? -2.435 11.663 11.407 1.00 65.56 74 SER A N 1
ATOM 506 C CA . SER A 1 74 ? -1.841 11.635 10.069 1.00 65.56 74 SER A CA 1
ATOM 507 C C . SER A 1 74 ? -0.631 10.701 10.024 1.00 65.56 74 SER A C 1
ATOM 509 O O . SER A 1 74 ? 0.279 10.831 10.846 1.00 65.56 74 SER A O 1
ATOM 511 N N . TYR A 1 75 ? -0.593 9.785 9.053 1.00 73.62 75 TYR A N 1
ATOM 512 C CA . TYR A 1 75 ? 0.486 8.800 8.916 1.00 73.62 75 TYR A CA 1
ATOM 513 C C . TYR A 1 75 ? 0.969 8.678 7.475 1.00 73.62 75 TYR A C 1
ATOM 515 O O . TYR A 1 75 ? 0.184 8.641 6.526 1.00 73.62 75 TYR A O 1
ATOM 523 N N . SER A 1 76 ? 2.279 8.509 7.323 1.00 75.12 76 SER A N 1
ATOM 524 C CA . SER A 1 76 ? 2.880 8.165 6.037 1.00 75.12 76 SER A CA 1
ATOM 525 C C . SER A 1 76 ? 2.552 6.720 5.674 1.00 75.12 76 SER A C 1
ATOM 527 O O . SER A 1 76 ? 2.734 5.822 6.495 1.00 75.12 76 SER A O 1
ATOM 529 N N . VAL A 1 77 ? 2.090 6.474 4.448 1.00 79.12 77 VAL A N 1
ATOM 530 C CA . VAL A 1 77 ? 1.836 5.114 3.952 1.00 79.12 77 VAL A CA 1
ATOM 531 C C . VAL A 1 77 ? 2.920 4.724 2.968 1.00 79.12 77 VAL A C 1
ATOM 533 O O . VAL A 1 77 ? 3.067 5.319 1.900 1.00 79.12 77 VAL A O 1
ATOM 536 N N . ASN A 1 78 ? 3.632 3.659 3.304 1.00 83.06 78 ASN A N 1
ATOM 537 C CA . ASN A 1 78 ? 4.709 3.120 2.501 1.00 83.06 78 ASN A CA 1
ATOM 538 C C . ASN A 1 78 ? 4.287 1.744 1.994 1.00 83.06 78 ASN A C 1
ATOM 540 O O . ASN A 1 78 ? 4.076 0.815 2.770 1.00 83.06 78 ASN A O 1
ATOM 544 N N . VAL A 1 79 ? 4.179 1.598 0.677 1.00 84.56 79 VAL A N 1
ATOM 545 C CA . VAL A 1 79 ? 3.882 0.309 0.046 1.00 84.56 79 VAL A CA 1
ATOM 546 C C . VAL A 1 79 ? 5.167 -0.232 -0.542 1.00 84.56 79 VAL A C 1
ATOM 548 O O . VAL A 1 79 ? 5.773 0.410 -1.387 1.00 84.56 79 VAL A O 1
ATOM 551 N N . ASN A 1 80 ? 5.584 -1.415 -0.123 1.00 84.94 80 ASN A N 1
ATOM 552 C CA . ASN A 1 80 ? 6.712 -2.123 -0.700 1.00 84.94 80 ASN A CA 1
ATOM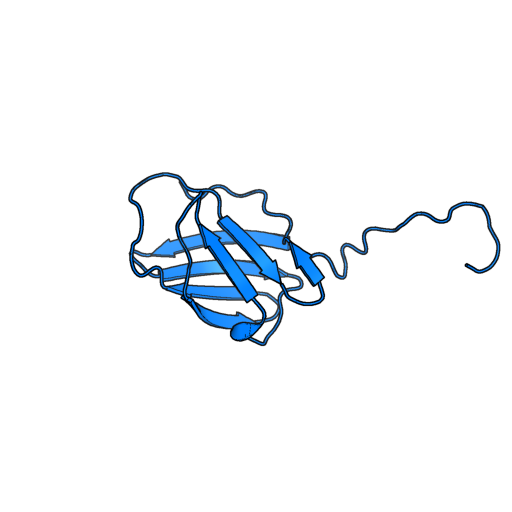 553 C C . ASN A 1 80 ? 6.211 -3.339 -1.476 1.00 84.94 80 ASN A C 1
ATOM 555 O O . ASN A 1 80 ? 5.556 -4.214 -0.914 1.00 84.94 80 ASN A O 1
ATOM 559 N N . VAL A 1 81 ? 6.541 -3.402 -2.761 1.00 85.31 81 VAL A N 1
ATOM 560 C CA . VAL A 1 81 ? 6.144 -4.490 -3.655 1.00 85.31 81 VAL A CA 1
ATOM 561 C C . VAL A 1 81 ? 7.352 -5.381 -3.908 1.00 85.31 81 VAL A C 1
ATOM 563 O O . VAL A 1 81 ? 8.372 -4.946 -4.451 1.00 85.31 81 VAL A O 1
ATOM 566 N N . ARG A 1 82 ? 7.257 -6.656 -3.537 1.00 80.38 82 ARG A N 1
ATOM 567 C CA . ARG A 1 82 ? 8.331 -7.628 -3.757 1.00 80.38 82 ARG A CA 1
ATOM 568 C C . ARG A 1 82 ? 8.611 -7.768 -5.258 1.00 80.38 82 ARG A C 1
ATOM 570 O O . ARG A 1 82 ? 7.708 -8.024 -6.043 1.00 80.38 82 ARG A O 1
ATOM 577 N N . GLY A 1 83 ? 9.868 -7.576 -5.656 1.00 73.50 83 GLY A N 1
ATOM 578 C CA . GLY A 1 83 ? 10.300 -7.635 -7.059 1.00 73.50 83 GLY A CA 1
ATOM 579 C C . GLY A 1 83 ? 10.196 -6.316 -7.834 1.00 73.50 83 GLY A C 1
ATOM 580 O O . GLY A 1 83 ? 10.770 -6.227 -8.913 1.00 73.50 83 GLY A O 1
ATOM 581 N N . LYS A 1 84 ? 9.532 -5.289 -7.283 1.00 73.00 84 LYS A N 1
ATOM 582 C CA . LYS A 1 84 ? 9.428 -3.952 -7.902 1.00 73.00 84 LYS A CA 1
ATOM 583 C C . LYS A 1 84 ? 9.992 -2.820 -7.039 1.00 73.00 84 LYS A C 1
ATOM 585 O O . LYS A 1 84 ? 10.450 -1.819 -7.577 1.00 73.00 84 LYS A O 1
ATOM 590 N N . GLY A 1 85 ? 10.006 -2.999 -5.719 1.00 76.62 85 GLY A N 1
ATOM 591 C CA . GLY A 1 85 ? 10.546 -2.046 -4.750 1.00 76.62 85 GLY A CA 1
ATOM 592 C C . GLY A 1 85 ? 9.476 -1.216 -4.040 1.00 76.62 85 GLY A C 1
ATOM 593 O O . GLY A 1 85 ? 8.281 -1.523 -4.085 1.00 76.62 85 GLY A O 1
ATOM 594 N N . LEU A 1 86 ? 9.927 -0.169 -3.348 1.00 77.88 86 LEU A N 1
ATOM 595 C CA . LEU A 1 86 ? 9.063 0.794 -2.669 1.00 77.88 86 LEU A CA 1
ATOM 596 C C . LEU A 1 86 ? 8.281 1.614 -3.694 1.00 77.88 86 LEU A C 1
ATOM 598 O O . LEU A 1 86 ? 8.851 2.173 -4.630 1.00 77.88 86 LEU A O 1
ATOM 602 N N . ALA A 1 87 ? 6.973 1.693 -3.494 1.00 77.00 87 ALA A N 1
ATOM 603 C CA . ALA A 1 87 ? 6.112 2.549 -4.272 1.00 77.00 87 ALA A CA 1
ATOM 604 C C . ALA A 1 87 ? 6.451 4.011 -3.980 1.00 77.00 87 ALA A C 1
ATOM 606 O O . ALA A 1 87 ? 6.589 4.404 -2.817 1.00 77.00 87 ALA A O 1
ATOM 607 N N . THR A 1 88 ? 6.541 4.827 -5.024 1.00 72.44 88 THR A N 1
ATOM 608 C CA . THR A 1 88 ? 6.659 6.275 -4.883 1.00 72.44 88 THR A CA 1
ATOM 609 C C . THR A 1 88 ? 5.328 6.809 -4.364 1.00 72.44 88 THR 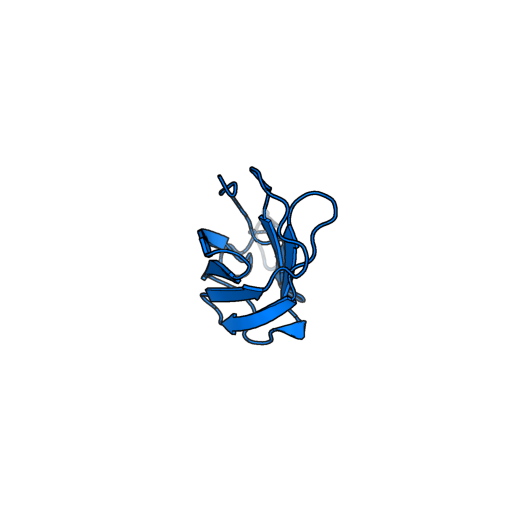A C 1
ATOM 611 O O . THR A 1 88 ? 4.358 6.976 -5.106 1.00 72.44 88 THR A O 1
ATOM 614 N N . ASN A 1 89 ? 5.261 6.979 -3.043 1.00 67.69 89 ASN A N 1
ATOM 615 C CA . ASN A 1 89 ? 4.163 7.632 -2.353 1.00 67.69 89 ASN A CA 1
ATOM 616 C C . ASN A 1 89 ? 4.421 9.142 -2.308 1.00 67.69 89 ASN A C 1
ATOM 618 O O . ASN A 1 89 ? 5.466 9.573 -1.829 1.00 67.69 89 ASN A O 1
ATOM 622 N N . ASN A 1 90 ? 3.447 9.930 -2.755 1.00 54.72 90 ASN A N 1
ATOM 623 C CA . ASN A 1 90 ? 3.435 11.384 -2.587 1.00 54.72 90 ASN A CA 1
ATOM 624 C C . ASN A 1 90 ? 2.243 11.854 -1.724 1.00 54.72 90 ASN A C 1
ATOM 626 O O . ASN A 1 90 ? 1.896 13.032 -1.759 1.00 54.72 90 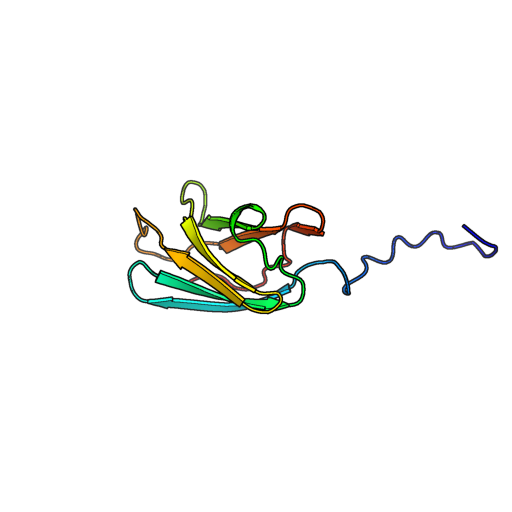ASN A O 1
ATOM 630 N N . GLY A 1 91 ? 1.586 10.943 -0.992 1.00 51.00 91 GLY A N 1
ATOM 631 C CA . GLY A 1 91 ? 0.312 11.184 -0.312 1.00 51.00 91 GLY A CA 1
ATOM 632 C C . GLY A 1 91 ? 0.343 10.776 1.158 1.00 51.00 91 GLY A C 1
ATOM 633 O O . GLY A 1 91 ? 0.448 9.594 1.478 1.00 51.00 91 GLY A O 1
ATOM 634 N N . ASN A 1 92 ? 0.210 11.760 2.045 1.00 51.44 92 ASN A N 1
ATOM 635 C CA . ASN A 1 92 ? 0.033 11.547 3.480 1.00 51.44 92 ASN A CA 1
ATOM 636 C C . ASN A 1 92 ? -1.422 11.123 3.765 1.00 51.44 92 ASN A C 1
ATOM 638 O O . ASN A 1 92 ? -2.332 11.695 3.163 1.00 51.44 92 ASN A O 1
ATOM 642 N N . LEU A 1 93 ? -1.662 10.166 4.673 1.00 55.31 93 LEU A N 1
ATOM 643 C CA . LEU A 1 93 ? -3.002 9.999 5.252 1.00 55.31 93 LEU A CA 1
ATOM 644 C C . LEU A 1 93 ? -3.242 11.201 6.165 1.00 55.31 93 LEU A C 1
ATOM 646 O O . LEU A 1 93 ? -2.455 11.413 7.086 1.00 55.31 93 LEU A O 1
ATOM 650 N N . THR A 1 94 ? -4.272 11.994 5.892 1.00 46.97 94 THR A N 1
ATOM 651 C CA . THR A 1 94 ? -4.700 13.127 6.730 1.00 46.97 94 THR A CA 1
ATOM 652 C C . THR A 1 94 ? -6.001 12.818 7.429 1.00 46.97 94 THR A C 1
ATOM 654 O O . THR A 1 94 ? -6.922 12.363 6.712 1.00 46.97 94 THR A O 1
#

InterPro domains:
  IPR002909 IPT domain [PF01833] (17-94)
  IPR013783 Immunoglobulin-like fold [G3DSA:2.60.40.10] (4-93)
  IPR014756 Immunoglobulin E-set [SSF81296] (14-86)
  IPR052387 Fibrocystin [PTHR46769] (1-90)